Protein 2Q79 (pdb70)

Radius of gyration: 11.47 Å; Cα contacts (8 Å, |Δi|>4): 126; chains: 1; bounding box: 27×28×25 Å

Foldseek 3Di:
DKKKKKKKAALVLVVVQVVVCVVVVVLFDDKDRWDPPCDIIIIMTIHPDPVSVVVSVVPGDRDPRIDMDMDGDD

B-factor: mean 27.27, std 9.7, range [15.14, 63.67]

Solvent-accessible surface area: 4846 Å² total; per-residue (Å²): 134,37,4,25,0,55,1,90,10,78,52,116,36,2,140,65,4,50,139,92,2,110,124,57,78,112,14,21,88,52,32,35,87,49,69,80,172,152,175,50,12,6,2,32,0,33,6,118,43,93,190,28,28,67,66,0,53,91,81,17,151,40,55,206,106,8,67,59,54,84,24,106,113,116

Secondary structure (P-SEA, 3-state):
cbbbbbbbccaaaaaaaaaaaccccccccccccccccccccbbbbbcccaaaaaaaaacccccccbbbbbbccc

GO terms:
  GO:0044163 host cytoskeleton (C, IDA)
  GO:0042025 host cell nucleus (C, EXP)
  GO:0005515 protein binding (F, IPI)

Sequence (74 aa):
TTPIVHLKGDANTLKCLRYRFKKHCTLYTAVSSTWHWTKSAIVTLTYDSEWQRDQFLSQVKIPKTITVSTGFMS

Organism: Human papillomavirus type 16 (NCBI:txid333760)

InterPro domains:
  IPR000427 Papillomavirus E2, C-terminal [PF00511] (287-363)
  IPR001866 Papillomavirus E2, N-terminal [PF00508] (1-197)
  IPR012677 Nucleotide-binding alpha-beta plait domain superfamily [G3DSA:3.30.70.330] (285-365)
  IPR033668 Regulatory protein E2 [MF_04001] (1-365)
  IPR035975 E2/EBNA1, C-terminal [SSF54957] (272-364)
  IPR036050 E2 regulatory, transactivation domain [SSF51332] (1-200)
  IPR042503 E2 regulatory, transactivation domain, subdomain 1 [G3DSA:1.10.287.30] (1-100)
  IPR042504 E2 regulatory, transactivation domain, subdomain 2 [G3DSA:2.170.200.10] (101-205)

Structure (mmCIF, N/CA/C/O backbone):
data_2Q79
#
_entry.id   2Q79
#
_cell.length_a   43.165
_cell.length_b   43.165
_cell.length_c   74.918
_cell.angle_alpha   90.00
_cell.angle_beta   90.00
_cell.angle_gamma   120.00
#
_symmetry.space_group_name_H-M   'P 31 2 1'
#
loop_
_entity.id
_entity.type
_entity.pdbx_description
1 polymer 'Regulatory protein E2'
2 non-polymer 'SULFATE ION'
3 water water
#
loop_
_atom_site.group_PDB
_atom_site.id
_atom_site.type_symbol
_atom_site.label_atom_id
_atom_site.label_alt_id
_atom_site.label_comp_id
_atom_site.label_asym_id
_atom_site.label_entity_id
_atom_site.label_seq_id
_atom_site.pdbx_PDB_ins_code
_atom_site.Cartn_x
_atom_site.Cartn_y
_atom_site.Cartn_z
_atom_site.occupancy
_atom_site.B_iso_or_equiv
_atom_site.auth_seq_id
_atom_site.auth_comp_id
_atom_site.auth_asym_id
_atom_site.auth_atom_id
_atom_site.pdbx_PDB_model_num
ATOM 1 N N . THR A 1 1 ? 13.104 -24.265 19.022 1.00 43.95 283 THR A N 1
ATOM 2 C CA . THR A 1 1 ? 12.601 -24.054 20.412 1.00 43.27 283 THR A CA 1
ATOM 3 C C . THR A 1 1 ? 11.088 -23.882 20.392 1.00 41.20 283 THR A C 1
ATOM 4 O O . THR A 1 1 ? 10.348 -24.750 20.851 1.00 41.77 283 THR A O 1
ATOM 8 N N . THR A 1 2 ? 10.636 -22.755 19.853 1.00 38.11 284 THR A N 1
ATOM 9 C CA . THR A 1 2 ? 9.211 -22.468 19.775 1.00 35.10 284 THR A CA 1
ATOM 10 C C . THR A 1 2 ? 8.702 -22.567 18.335 1.00 31.21 284 THR A C 1
ATOM 11 O O . THR A 1 2 ? 9.232 -21.926 17.423 1.00 28.18 284 THR A O 1
ATOM 15 N N . PRO A 1 3 ? 7.676 -23.402 18.106 1.00 28.11 285 PRO A N 1
ATOM 16 C CA . PRO A 1 3 ? 7.140 -23.540 16.749 1.00 24.84 285 PRO A CA 1
ATOM 17 C C . PRO A 1 3 ? 6.347 -22.286 16.393 1.00 22.76 285 PRO A C 1
ATOM 18 O O . PRO A 1 3 ? 5.591 -21.773 17.219 1.00 20.83 285 PRO A O 1
ATOM 22 N N . ILE A 1 4 ? 6.523 -21.781 15.180 1.00 22.42 286 ILE A N 1
ATOM 23 C CA . ILE A 1 4 ? 5.767 -20.606 14.772 1.00 22.05 286 ILE A CA 1
ATOM 24 C C . ILE A 1 4 ? 5.125 -20.833 13.417 1.00 22.00 286 ILE A C 1
ATOM 25 O O . ILE A 1 4 ? 5.504 -21.736 12.667 1.00 23.05 286 ILE A O 1
ATOM 30 N N . VAL A 1 5 ? 4.137 -20.005 13.116 1.00 20.51 287 VAL A N 1
ATOM 31 C CA . VAL A 1 5 ? 3.453 -20.073 11.838 1.00 19.62 287 VAL A CA 1
ATOM 32 C C . VAL A 1 5 ? 3.289 -18.653 11.327 1.00 18.85 287 VAL A C 1
ATOM 33 O O . VAL A 1 5 ? 3.120 -17.717 12.110 1.00 18.76 287 VAL A O 1
ATOM 37 N N . HIS A 1 6 ? 3.382 -18.503 10.012 1.00 18.88 288 HIS A N 1
ATOM 38 C CA . HIS A 1 6 ? 3.174 -17.219 9.363 1.00 19.69 288 HIS A CA 1
ATOM 39 C C . HIS A 1 6 ? 1.969 -17.434 8.454 1.00 18.73 288 HIS A C 1
ATOM 40 O O . HIS A 1 6 ? 1.929 -18.406 7.697 1.00 19.47 288 HIS A O 1
ATOM 47 N N . LEU A 1 7 ? 0.982 -16.550 8.555 1.00 18.02 289 LEU A N 1
ATOM 48 C CA . LEU A 1 7 ? -0.197 -16.609 7.697 1.00 18.46 289 LEU A CA 1
ATOM 49 C C . LEU A 1 7 ? -0.054 -15.375 6.826 1.00 19.27 289 LEU A C 1
ATOM 50 O O . LEU A 1 7 ? -0.023 -14.254 7.328 1.00 18.69 289 LEU A O 1
ATOM 55 N N . LYS A 1 8 ? 0.045 -15.581 5.519 1.00 19.70 290 LYS A N 1
ATOM 56 C CA . LYS A 1 8 ? 0.242 -14.469 4.605 1.00 22.44 290 LYS A CA 1
ATOM 57 C C . LYS A 1 8 ? -0.898 -14.266 3.612 1.00 20.57 290 LYS A C 1
ATOM 58 O O . LYS A 1 8 ? -1.359 -15.212 2.971 1.00 20.64 290 LYS A O 1
ATOM 64 N N . GLY A 1 9 ? -1.337 -13.021 3.484 1.00 19.95 291 GLY A N 1
ATOM 65 C CA . GLY A 1 9 ? -2.409 -12.716 2.559 1.00 18.42 291 GLY A CA 1
ATOM 66 C C . GLY A 1 9 ? -3.077 -11.373 2.777 1.00 19.28 291 GLY A C 1
ATOM 67 O O . GLY A 1 9 ? -2.463 -10.414 3.239 1.00 20.80 291 GLY A O 1
ATOM 68 N N . ASP A 1 10 ? -4.355 -11.325 2.422 1.00 18.37 292 ASP A N 1
ATOM 69 C CA . ASP A 1 10 ? -5.198 -10.142 2.547 1.00 20.44 292 ASP A CA 1
ATOM 70 C C . ASP A 1 10 ? -5.335 -9.731 4.021 1.00 19.08 292 ASP A C 1
ATOM 71 O O . ASP A 1 10 ? -5.717 -10.544 4.859 1.00 19.25 292 ASP A O 1
ATOM 76 N N . ALA A 1 11 ? -5.037 -8.472 4.327 1.00 20.20 293 ALA A N 1
ATOM 77 C CA . ALA A 1 11 ? -5.132 -7.977 5.701 1.00 20.46 293 ALA A CA 1
ATOM 78 C C . ALA A 1 11 ? -6.531 -8.197 6.289 1.00 20.19 293 ALA A C 1
ATOM 79 O O . ALA A 1 11 ? -6.679 -8.546 7.471 1.00 17.86 293 ALA A O 1
ATOM 81 N N . ASN A 1 12 ? -7.555 -7.992 5.466 1.00 17.99 294 ASN A N 1
ATOM 82 C CA . ASN A 1 12 ? -8.931 -8.178 5.910 1.00 20.82 294 ASN A CA 1
ATOM 83 C C . ASN A 1 12 ? -9.204 -9.632 6.240 1.00 19.63 294 ASN A C 1
ATOM 84 O O . ASN A 1 12 ? -9.904 -9.943 7.210 1.00 18.26 294 ASN A O 1
ATOM 89 N N . THR A 1 13 ? -8.655 -10.526 5.424 1.00 16.94 295 THR A N 1
ATOM 90 C CA . THR A 1 13 ? -8.822 -11.952 5.643 1.00 17.34 295 THR A CA 1
ATOM 91 C C . THR A 1 13 ? -8.123 -12.337 6.950 1.00 17.30 295 THR A C 1
ATOM 92 O O . THR A 1 13 ? -8.666 -13.098 7.760 1.00 16.29 295 THR A O 1
ATOM 96 N N . LEU A 1 14 ? -6.924 -11.800 7.155 1.00 16.60 296 LEU A N 1
ATOM 97 C CA . LEU A 1 14 ? -6.167 -12.087 8.373 1.00 17.59 296 LEU A CA 1
ATOM 98 C C . LEU A 1 14 ? -6.902 -11.574 9.610 1.00 18.36 296 LEU A C 1
ATOM 99 O O . LEU A 1 14 ? -6.864 -12.207 10.666 1.00 18.52 296 LEU A O 1
ATOM 104 N N . LYS A 1 15 ? -7.564 -10.427 9.481 1.00 18.99 297 LYS A N 1
ATOM 105 C CA . LYS A 1 15 ? -8.316 -9.851 10.594 1.00 20.83 297 LYS A CA 1
ATOM 106 C C . LYS A 1 15 ? -9.476 -10.771 10.962 1.00 19.63 297 LYS A C 1
ATOM 107 O O . LYS A 1 15 ? -9.779 -10.971 12.143 1.00 20.51 297 LYS A O 1
ATOM 113 N N . CYS A 1 16 ? -10.131 -11.326 9.947 1.00 18.90 298 CYS A N 1
ATOM 114 C CA . CYS A 1 16 ? -11.240 -12.244 10.174 1.00 18.65 298 CYS A CA 1
ATOM 115 C C . CYS A 1 16 ? -10.713 -13.509 10.869 1.00 17.70 298 CYS A C 1
ATOM 116 O O . CYS A 1 16 ? -11.335 -14.038 11.797 1.00 17.82 298 CYS A O 1
ATOM 119 N N . LEU A 1 17 ? -9.563 -13.998 10.420 1.00 16.53 299 LEU A N 1
ATOM 120 C CA . LEU A 1 17 ? -8.983 -15.196 11.024 1.00 17.11 299 LEU A CA 1
ATOM 121 C C . LEU A 1 17 ? -8.643 -14.984 12.499 1.00 18.03 299 LEU A C 1
ATOM 122 O O . LEU A 1 17 ? -8.897 -15.855 13.332 1.00 19.40 299 LEU A O 1
ATOM 127 N N . ARG A 1 18 ? -8.056 -13.833 12.820 1.00 19.09 300 ARG A N 1
ATOM 128 C CA . ARG A 1 18 ? -7.687 -13.550 14.205 1.00 20.41 300 ARG A CA 1
ATOM 129 C C . ARG A 1 18 ? -8.958 -13.550 15.056 1.00 19.73 300 ARG A C 1
ATOM 130 O O . ARG A 1 18 ? -8.960 -14.015 16.202 1.00 19.09 300 ARG A O 1
ATOM 138 N N . TYR A 1 19 ? -10.041 -13.036 14.484 1.00 19.01 301 TYR A N 1
ATOM 139 C CA . TYR A 1 19 ? -11.331 -13.003 15.165 1.00 21.68 301 TYR A CA 1
ATOM 140 C C . TYR A 1 19 ? -11.798 -14.435 15.408 1.00 21.96 301 TYR A C 1
ATOM 141 O O . TYR A 1 19 ? -12.206 -14.795 16.517 1.00 22.22 301 TYR A O 1
ATOM 150 N N . ARG A 1 20 ? -11.736 -15.253 14.362 1.00 22.50 302 ARG A N 1
ATOM 151 C CA . ARG A 1 20 ? -12.147 -16.649 14.454 1.00 23.58 302 ARG A CA 1
ATOM 152 C C . ARG A 1 20 ? -11.237 -17.460 15.383 1.00 25.78 302 ARG A C 1
ATOM 153 O O . ARG A 1 20 ? -11.706 -18.373 16.065 1.00 26.36 302 ARG A O 1
ATOM 161 N N . PHE A 1 21 ? -9.949 -17.123 15.417 1.00 24.63 303 PHE A N 1
ATOM 162 C CA . PHE A 1 21 ? -8.993 -17.835 16.268 1.00 27.68 303 PHE A CA 1
ATOM 163 C C . PHE A 1 21 ? -9.307 -17.676 17.752 1.00 30.58 303 PHE A C 1
ATOM 164 O O . PHE A 1 21 ? -8.937 -18.522 18.565 1.00 31.92 303 PHE A O 1
ATOM 172 N N . LYS A 1 22 ? -9.979 -16.587 18.108 1.00 34.72 304 LYS A N 1
ATOM 173 C CA . LYS A 1 22 ? -10.337 -16.348 19.505 1.00 39.87 304 LYS A CA 1
ATOM 174 C C . LYS A 1 22 ? -11.247 -17.457 20.029 1.00 42.20 304 LYS A C 1
ATOM 175 O O . LYS A 1 22 ? -11.414 -17.612 21.239 1.00 44.31 304 LYS A O 1
ATOM 181 N N . LYS A 1 23 ? -11.831 -18.229 19.117 1.00 44.57 305 LYS A N 1
ATOM 182 C CA . LYS A 1 23 ? -12.722 -19.325 19.490 1.00 46.23 305 LYS A CA 1
ATOM 183 C C . LYS A 1 23 ? -11.914 -20.560 19.889 1.00 45.97 305 LYS A C 1
ATOM 184 O O . LYS A 1 23 ? -12.456 -2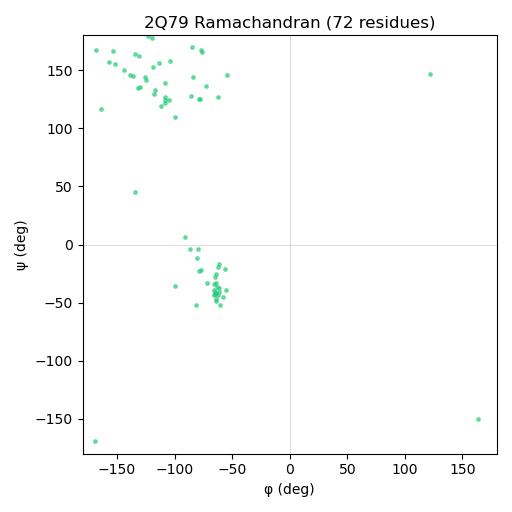1.529 20.424 1.00 45.68 305 LYS A O 1
ATOM 190 N N . HIS A 1 24 ? -10.615 -20.514 19.614 1.00 45.14 306 HIS A N 1
ATOM 191 C CA . HIS A 1 24 ? -9.705 -21.606 19.945 1.00 44.62 306 HIS A CA 1
ATOM 192 C C . HIS A 1 24 ? -8.456 -21.002 20.580 1.00 41.93 306 HIS A C 1
ATOM 193 O O . HIS A 1 24 ? -7.332 -21.375 20.245 1.00 40.89 306 HIS A O 1
ATOM 200 N N . CYS A 1 25 ? -8.669 -20.065 21.498 1.00 39.80 307 CYS A N 1
ATOM 201 C CA . CYS A 1 25 ? -7.579 -19.375 22.181 1.00 39.74 307 CYS A CA 1
ATOM 202 C C . CYS A 1 25 ? -6.583 -20.282 22.908 1.00 36.52 307 CYS A C 1
ATOM 203 O O . CYS A 1 25 ? -5.448 -19.877 23.169 1.00 34.45 307 CYS A O 1
ATOM 206 N N . THR A 1 26 ? -6.996 -21.504 23.235 1.00 34.66 308 THR A N 1
ATOM 207 C CA . THR A 1 26 ? -6.096 -22.427 23.924 1.00 32.24 308 THR A CA 1
ATOM 208 C C . THR A 1 26 ? -5.229 -23.224 22.947 1.00 30.86 308 THR A C 1
ATOM 209 O O . THR A 1 26 ? -4.353 -23.982 23.365 1.00 30.69 308 THR A O 1
ATOM 213 N N . LEU A 1 27 ? -5.465 -23.040 21.650 1.00 27.63 309 LEU A N 1
ATOM 214 C CA . LEU A 1 27 ? -4.709 -23.761 20.628 1.00 25.73 309 LEU A CA 1
ATOM 215 C C . LEU A 1 27 ? -3.459 -23.030 20.147 1.00 23.55 309 LEU A C 1
ATOM 216 O O . LEU A 1 27 ? -2.807 -23.456 19.193 1.00 20.34 309 LEU A O 1
ATOM 221 N N . TYR A 1 28 ? -3.131 -21.920 20.794 1.00 23.02 310 TYR A N 1
ATOM 222 C CA . TYR A 1 28 ? -1.932 -21.176 20.439 1.00 24.21 310 TYR A CA 1
ATOM 223 C C . TYR A 1 28 ? -1.480 -20.328 21.617 1.00 25.46 310 TYR A C 1
ATOM 224 O O . TYR A 1 28 ? -2.273 -20.005 22.502 1.00 26.58 310 TYR A O 1
ATOM 233 N N . THR A 1 29 ? -0.198 -19.982 21.625 1.00 26.42 311 THR A N 1
ATOM 234 C CA . THR A 1 29 ? 0.360 -19.177 22.697 1.00 27.29 311 THR A CA 1
ATOM 235 C C . THR A 1 29 ? 0.062 -17.703 22.446 1.00 27.12 311 THR A C 1
ATOM 236 O O . THR A 1 29 ? -0.476 -17.017 23.315 1.00 29.02 311 THR A O 1
ATOM 240 N N . ALA A 1 30 ? 0.400 -17.221 21.255 1.00 24.81 312 ALA A N 1
ATOM 241 C CA . ALA A 1 30 ? 0.159 -15.825 20.914 1.00 23.48 312 ALA A CA 1
ATOM 242 C C . ALA A 1 30 ? -0.040 -15.623 19.415 1.00 22.29 312 ALA A C 1
ATOM 243 O O . ALA A 1 30 ? 0.408 -16.429 18.603 1.00 21.39 312 ALA A O 1
ATOM 245 N N . VAL A 1 31 ? -0.739 -14.548 19.061 1.00 22.54 313 VAL A N 1
ATOM 246 C CA . VAL A 1 31 ? -0.976 -14.204 17.667 1.00 21.60 313 VAL A CA 1
ATOM 247 C C . VAL A 1 31 ? -0.625 -12.724 17.545 1.00 21.96 313 VAL A C 1
ATOM 248 O O . VAL A 1 31 ? -1.007 -11.919 18.392 1.00 23.37 313 VAL A O 1
ATOM 252 N N . SER A 1 32 ? 0.111 -12.370 16.501 1.00 20.27 314 SER A N 1
ATOM 253 C CA . SER A 1 32 ? 0.543 -10.986 16.314 1.00 21.29 314 SER A CA 1
ATOM 254 C C . SER A 1 32 ? 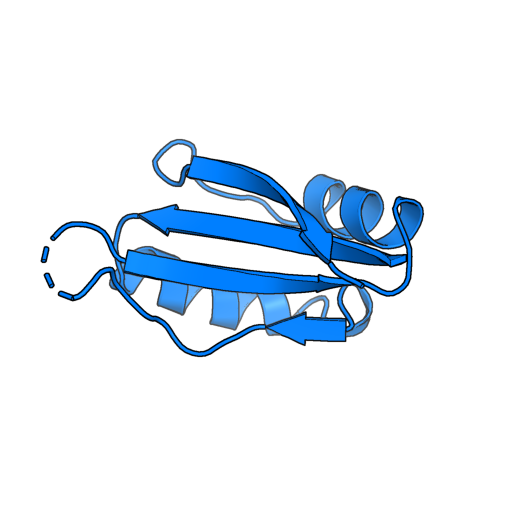-0.442 -10.077 15.615 1.00 20.77 314 SER A C 1
ATOM 255 O O . SER A 1 32 ? -1.461 -10.513 15.071 1.00 20.46 314 SER A O 1
ATOM 258 N N . SER A 1 33 ? -0.108 -8.790 15.647 1.00 21.42 315 SER A N 1
ATOM 259 C CA . SER A 1 33 ? -0.868 -7.776 14.956 1.00 20.97 315 SER A CA 1
ATOM 260 C C . SER A 1 33 ? -0.427 -8.007 13.511 1.00 22.02 315 SER A C 1
ATOM 261 O O . SER A 1 33 ? 0.559 -8.709 13.267 1.00 20.67 315 SER A O 1
ATOM 264 N N . THR A 1 34 ? -1.144 -7.434 12.557 1.00 19.93 316 THR A N 1
ATOM 265 C CA . THR A 1 34 ? -0.812 -7.624 11.151 1.00 20.58 316 THR A CA 1
ATOM 266 C C . THR A 1 34 ? 0.369 -6.766 10.720 1.00 20.06 316 THR A C 1
ATOM 267 O O . THR A 1 34 ? 0.364 -5.548 10.898 1.00 20.68 316 THR A O 1
ATOM 271 N N . TRP A 1 35 ? 1.393 -7.402 10.165 1.00 19.84 317 TRP A N 1
ATOM 272 C CA .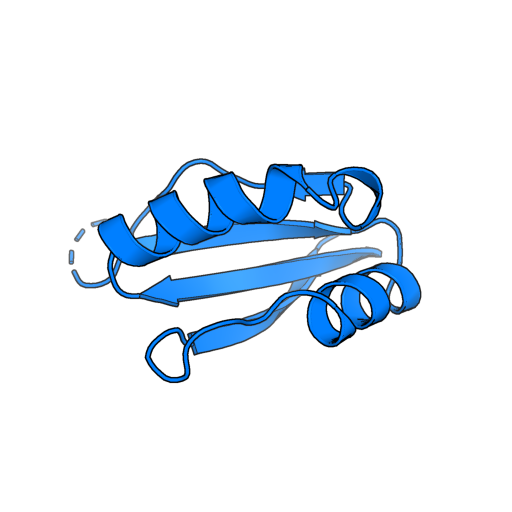 TRP A 1 35 ? 2.552 -6.651 9.699 1.00 20.17 317 TRP A CA 1
ATOM 273 C C . TRP A 1 35 ? 2.829 -6.910 8.227 1.00 21.62 317 TRP A C 1
ATOM 274 O O . TRP A 1 35 ? 2.127 -7.678 7.574 1.00 22.10 317 TRP A O 1
ATOM 285 N N . HIS A 1 36 ? 3.856 -6.254 7.702 1.00 22.11 318 HIS A N 1
ATOM 286 C CA . HIS A 1 36 ? 4.215 -6.415 6.307 1.00 22.36 318 HIS A CA 1
ATOM 287 C C . HIS A 1 36 ? 5.698 -6.133 6.140 1.00 22.82 318 HIS A C 1
ATOM 288 O O . HIS A 1 36 ? 6.339 -5.601 7.042 1.00 23.14 318 HIS A O 1
ATOM 295 N N . TRP A 1 37 ? 6.240 -6.507 4.989 1.00 24.34 319 TRP A N 1
ATOM 296 C CA . TRP A 1 37 ? 7.648 -6.261 4.704 1.00 27.66 319 TRP A CA 1
ATOM 297 C C . TRP A 1 37 ? 7.786 -4.799 4.293 1.00 30.22 319 TRP A C 1
ATOM 298 O O . TRP A 1 37 ? 7.099 -4.346 3.377 1.00 30.66 319 TRP A O 1
ATOM 309 N N . THR A 1 38 ? 8.661 -4.067 4.978 1.00 32.94 320 THR A N 1
ATOM 310 C CA . THR A 1 38 ? 8.870 -2.647 4.696 1.00 36.42 320 THR A CA 1
ATOM 311 C C . THR A 1 38 ? 10.169 -2.146 5.319 1.00 35.48 320 THR A C 1
ATOM 312 O O . THR A 1 38 ? 11.252 -2.589 4.955 1.00 36.29 320 THR A O 1
ATOM 316 N N . LYS A 1 45 ? 2.085 -5.105 -1.538 1.00 49.13 327 LYS A N 1
ATOM 317 C CA . LYS A 1 45 ? 2.637 -6.170 -0.711 1.00 48.47 327 LYS A CA 1
ATOM 318 C C . LYS A 1 45 ? 1.553 -6.812 0.150 1.00 46.64 327 LYS A C 1
ATOM 319 O O . LYS A 1 45 ? 0.612 -6.145 0.586 1.00 47.00 327 LYS A O 1
ATOM 325 N N . SER A 1 46 ? 1.694 -8.111 0.390 1.00 42.90 328 SER A N 1
ATOM 326 C CA . SER A 1 46 ? 0.730 -8.854 1.188 1.00 39.41 328 SER A CA 1
ATOM 327 C C . SER A 1 46 ? 0.928 -8.582 2.681 1.00 35.41 328 SER A C 1
ATOM 328 O O . SER A 1 46 ? 1.936 -8.002 3.088 1.00 34.97 328 SER A O 1
ATOM 331 N N . ALA A 1 47 ? -0.044 -8.992 3.491 1.00 30.61 329 ALA A N 1
ATOM 332 C CA . ALA A 1 47 ? 0.027 -8.804 4.936 1.00 26.45 329 ALA A CA 1
ATOM 333 C C . ALA A 1 47 ? 0.377 -10.135 5.593 1.00 23.20 329 ALA A C 1
ATOM 334 O O . ALA A 1 47 ? 0.151 -11.197 5.017 1.00 22.47 329 ALA A O 1
ATOM 336 N N . ILE A 1 48 ? 0.915 -10.071 6.805 1.00 21.21 330 ILE A N 1
ATOM 337 C CA . ILE A 1 48 ? 1.320 -11.270 7.521 1.00 21.43 330 ILE A CA 1
ATOM 338 C C . ILE A 1 48 ? 0.968 -11.230 9.006 1.00 18.74 330 ILE A C 1
ATOM 339 O O . ILE A 1 48 ? 0.990 -10.174 9.632 1.00 19.59 330 ILE A O 1
ATOM 344 N N . VAL A 1 49 ? 0.643 -12.399 9.551 1.00 19.37 331 VAL A N 1
ATOM 345 C CA . VAL A 1 49 ? 0.340 -12.557 10.966 1.00 17.69 331 VAL A CA 1
ATOM 346 C C . VAL A 1 49 ? 1.193 -13.726 11.461 1.00 18.68 331 VAL A C 1
ATOM 347 O O . VAL A 1 49 ? 1.306 -14.755 10.785 1.00 19.71 331 VAL A O 1
ATOM 351 N N . THR A 1 50 ? 1.808 -13.556 12.625 1.00 17.35 332 THR A N 1
ATOM 352 C CA . THR A 1 50 ? 2.645 -14.602 13.198 1.00 20.01 332 THR A CA 1
ATOM 353 C C . THR A 1 50 ? 1.950 -15.217 14.410 1.00 19.20 332 THR A C 1
ATOM 354 O O . THR A 1 50 ? 1.344 -14.507 15.205 1.00 20.24 332 THR A O 1
ATOM 358 N N . LEU A 1 51 ? 2.026 -16.538 14.532 1.00 21.12 333 LEU A N 1
ATOM 359 C CA . LEU A 1 51 ? 1.450 -17.233 15.678 1.00 20.52 333 LEU A CA 1
ATOM 360 C C . LEU A 1 51 ? 2.549 -18.067 16.300 1.00 21.60 333 LEU A C 1
ATOM 361 O O . LEU A 1 51 ? 3.409 -18.595 15.598 1.00 21.37 333 LEU A O 1
ATOM 366 N N . THR A 1 52 ? 2.527 -18.170 17.621 1.00 20.30 334 THR A N 1
ATOM 367 C CA . THR A 1 52 ? 3.525 -18.955 18.324 1.00 21.22 334 THR A CA 1
ATOM 368 C C . THR A 1 52 ? 2.795 -20.076 19.071 1.00 20.66 334 THR A C 1
ATOM 369 O O . THR A 1 52 ? 1.617 -19.935 19.411 1.00 20.07 334 THR A O 1
ATOM 373 N N . TYR A 1 53 ? 3.477 -21.196 19.301 1.00 21.33 335 TYR A N 1
ATOM 374 C CA . TYR A 1 53 ? 2.851 -22.321 19.988 1.00 22.62 335 TYR A CA 1
ATOM 375 C C . TYR A 1 53 ? 3.725 -22.935 21.075 1.00 24.72 335 TYR A C 1
ATOM 376 O O . TYR A 1 53 ? 4.938 -22.727 21.113 1.00 25.97 335 TYR A O 1
ATOM 385 N N . ASP A 1 54 ? 3.087 -23.716 21.939 1.00 26.47 336 ASP A N 1
ATOM 386 C CA . ASP A 1 54 ? 3.761 -24.378 23.050 1.00 28.22 336 ASP A CA 1
ATOM 387 C C . ASP A 1 54 ? 4.514 -25.634 22.610 1.00 28.76 336 ASP A C 1
ATOM 388 O O . ASP A 1 54 ? 5.465 -26.064 23.274 1.00 28.63 336 ASP A O 1
ATOM 393 N N . SER A 1 55 ? 4.094 -26.210 21.485 1.00 26.24 337 SER A N 1
ATOM 394 C CA . SER A 1 55 ? 4.704 -27.431 20.966 1.00 24.15 337 SER A CA 1
ATOM 395 C C . SER A 1 55 ? 4.236 -27.699 19.541 1.00 22.57 337 SER A C 1
ATOM 396 O O . SER A 1 55 ? 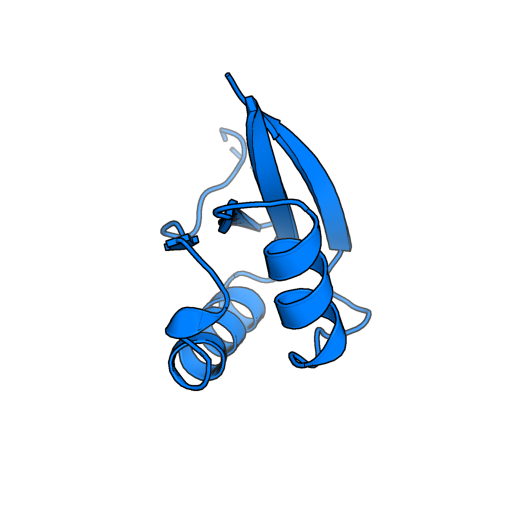3.277 -27.086 19.079 1.00 20.66 337 SER A O 1
ATOM 399 N N . GLU A 1 56 ? 4.905 -28.627 18.858 1.00 22.71 338 GLU A N 1
ATOM 400 C CA . GLU A 1 56 ? 4.525 -28.997 17.498 1.00 22.23 338 GLU A CA 1
ATOM 401 C C . GLU A 1 56 ? 3.137 -29.629 17.521 1.00 20.44 338 GLU A C 1
ATOM 402 O O . GLU A 1 56 ? 2.361 -29.492 16.578 1.00 16.65 338 GLU A O 1
ATOM 408 N N . TRP A 1 57 ? 2.826 -30.334 18.600 1.00 18.15 339 TRP A N 1
ATOM 409 C CA . TRP A 1 57 ? 1.511 -30.950 18.705 1.00 17.28 339 TRP A CA 1
ATOM 410 C C . TRP A 1 57 ? 0.429 -29.874 18.750 1.00 17.14 339 TRP A C 1
ATOM 411 O O . TRP A 1 57 ? -0.578 -29.972 18.052 1.00 17.06 339 TRP A O 1
ATOM 422 N N . GLN A 1 58 ? 0.627 -28.847 19.575 1.00 16.41 340 GLN A N 1
ATOM 423 C CA . GLN A 1 58 ? -0.372 -27.788 19.671 1.00 17.22 340 GLN A CA 1
ATOM 424 C C . GLN A 1 58 ? -0.544 -27.098 18.320 1.00 16.51 340 GLN A C 1
ATOM 425 O O . GLN A 1 58 ? -1.664 -26.765 17.926 1.00 15.14 340 GLN A O 1
ATOM 431 N N . ARG A 1 59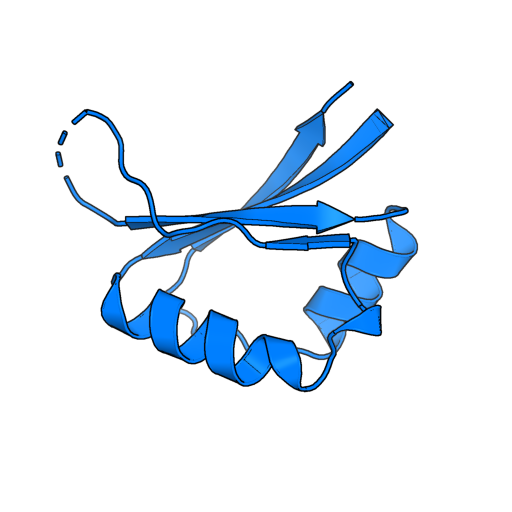 ? 0.570 -26.875 17.625 1.00 16.69 341 ARG A N 1
ATOM 432 C CA . ARG A 1 59 ? 0.532 -26.233 16.310 1.00 17.08 341 ARG A CA 1
ATOM 433 C C . ARG A 1 59 ? -0.350 -27.048 15.367 1.00 17.17 341 ARG A C 1
ATOM 434 O O . ARG A 1 59 ? -1.172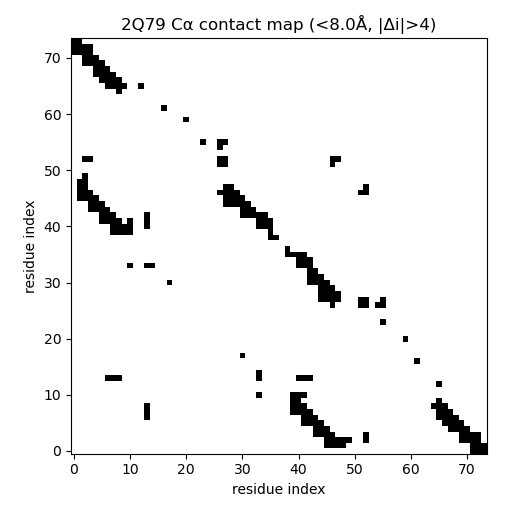 -26.494 14.635 1.00 17.01 341 ARG A O 1
ATOM 442 N N . ASP A 1 60 ? -0.179 -28.365 15.379 1.00 17.15 342 ASP A N 1
ATOM 443 C CA . ASP A 1 60 ? -0.975 -29.206 14.501 1.00 17.20 342 ASP A CA 1
ATOM 444 C C . ASP A 1 60 ? -2.428 -29.290 14.954 1.00 17.37 342 ASP A C 1
ATOM 445 O O . ASP A 1 60 ? -3.334 -29.389 14.131 1.00 16.37 342 ASP A O 1
ATOM 450 N N . GLN A 1 61 ? -2.659 -29.239 16.264 1.00 16.82 343 GLN A N 1
ATOM 451 C CA . GLN A 1 61 ? -4.025 -29.288 16.762 1.00 19.01 343 GLN A CA 1
ATOM 452 C C . GLN A 1 61 ? -4.724 -28.030 16.259 1.00 18.36 343 GLN A C 1
ATOM 453 O O . GLN A 1 61 ? -5.866 -28.074 15.808 1.00 17.10 343 GLN A O 1
ATOM 459 N N . PHE A 1 62 ? -4.013 -26.908 16.323 1.00 16.23 344 PHE A N 1
ATOM 460 C CA . PHE A 1 62 ? -4.538 -25.632 15.860 1.00 16.63 344 PHE A CA 1
ATOM 461 C C . PHE A 1 62 ? -4.885 -25.707 14.368 1.00 16.35 344 PHE A C 1
ATOM 462 O O . PHE A 1 62 ? -5.997 -25.374 13.965 1.00 18.38 344 PHE A O 1
ATOM 470 N N . LEU A 1 63 ? -3.930 -26.146 13.558 1.00 17.90 345 LEU A N 1
ATOM 471 C CA . LEU A 1 63 ? -4.150 -26.239 12.111 1.00 17.77 345 LEU A CA 1
ATOM 472 C C . LEU A 1 63 ? -5.215 -27.252 11.714 1.00 19.03 345 LEU A C 1
ATOM 473 O O . LEU A 1 63 ? -5.859 -27.109 10.672 1.00 20.09 345 LEU A O 1
ATOM 478 N N . SER A 1 64 ? -5.401 -28.281 12.532 1.00 18.50 346 SER A N 1
ATOM 479 C CA . SER A 1 64 ? -6.396 -29.299 12.217 1.00 19.27 346 SER A CA 1
ATOM 480 C C . SER A 1 64 ? -7.802 -28.803 12.532 1.00 20.25 346 SER A C 1
ATOM 481 O O . SER A 1 64 ? -8.779 -29.302 11.975 1.00 20.39 346 SER A O 1
ATOM 484 N N . GLN A 1 65 ? -7.899 -27.808 13.411 1.00 19.40 347 GLN A N 1
ATOM 485 C CA . GLN A 1 65 ? -9.190 -27.280 13.825 1.00 22.31 347 GLN A CA 1
ATOM 486 C C . GLN A 1 65 ? -9.644 -25.993 13.150 1.00 23.85 347 GLN A C 1
ATOM 487 O O . GLN A 1 65 ? -10.836 -25.813 12.892 1.00 25.73 347 GLN A O 1
ATOM 493 N N . VAL A 1 66 ? -8.715 -25.093 12.858 1.00 23.67 348 VAL A N 1
ATOM 494 C CA . VAL A 1 66 ? -9.104 -23.848 12.216 1.00 23.72 348 VAL A CA 1
ATOM 495 C C . VAL A 1 66 ? -9.194 -24.049 10.709 1.00 24.79 348 VAL A C 1
ATOM 496 O O . VAL A 1 66 ? -8.437 -24.823 10.125 1.00 26.71 348 VAL A O 1
ATOM 500 N N . LYS A 1 67 ? -10.149 -23.370 10.092 1.00 25.63 349 LYS A N 1
ATOM 501 C CA . LYS A 1 67 ? -10.329 -23.456 8.650 1.00 27.21 349 LYS A CA 1
ATOM 502 C C . LYS A 1 67 ? -9.670 -22.218 8.052 1.00 25.80 349 LYS A C 1
ATOM 503 O O . LYS A 1 67 ? -10.156 -21.102 8.23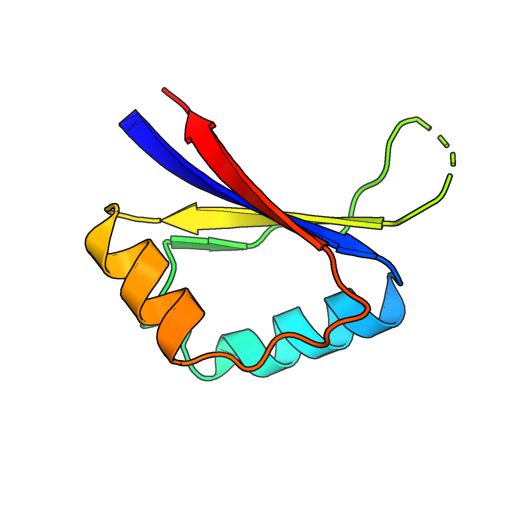9 1.00 28.03 349 LYS A O 1
ATOM 509 N N . ILE A 1 68 ? -8.550 -22.419 7.365 1.00 24.85 350 ILE A N 1
ATOM 510 C CA . ILE A 1 68 ? -7.816 -21.317 6.749 1.00 23.07 350 ILE A CA 1
ATOM 511 C C . ILE A 1 68 ? -8.053 -21.329 5.243 1.00 20.56 350 ILE A C 1
ATOM 512 O O . ILE A 1 68 ? -7.818 -22.337 4.581 1.00 21.77 350 ILE A O 1
ATOM 517 N N . PRO A 1 69 ? -8.529 -20.206 4.689 1.00 20.60 351 PRO A N 1
ATOM 518 C CA . PRO A 1 69 ? -8.802 -20.094 3.251 1.00 21.88 351 PRO A CA 1
ATOM 519 C C . PRO A 1 69 ? -7.594 -20.448 2.396 1.00 21.72 351 PRO A C 1
ATOM 520 O O . PRO A 1 69 ? -6.453 -20.176 2.769 1.00 20.91 351 PRO A O 1
ATOM 524 N N . LYS A 1 70 ? -7.858 -21.054 1.240 1.00 22.99 352 LYS A N 1
ATOM 525 C CA . LYS A 1 70 ? -6.812 -21.441 0.305 1.00 23.41 352 LYS A CA 1
ATOM 526 C C . LYS A 1 70 ? -6.042 -20.218 -0.203 1.00 23.62 352 LYS A C 1
ATOM 527 O O . LYS A 1 70 ? -4.919 -20.342 -0.700 1.00 22.79 352 LYS A O 1
ATOM 533 N N . THR A 1 71 ? -6.655 -19.043 -0.074 1.00 22.14 353 THR A N 1
ATOM 534 C CA . THR A 1 71 ? -6.040 -17.789 -0.510 1.00 21.14 353 THR A CA 1
ATOM 535 C C . THR A 1 71 ? -5.031 -17.266 0.513 1.00 22.30 353 THR A C 1
ATOM 536 O O . THR A 1 71 ? -4.370 -16.245 0.294 1.00 21.82 353 THR A O 1
ATOM 540 N N . ILE A 1 72 ? -4.926 -17.959 1.640 1.00 20.00 354 ILE A N 1
ATOM 541 C CA . ILE A 1 72 ? -3.972 -17.571 2.664 1.00 20.11 354 ILE A CA 1
ATOM 542 C C . ILE A 1 72 ? -2.850 -18.597 2.663 1.00 21.35 354 ILE A C 1
ATOM 543 O O . ILE A 1 72 ? -3.098 -19.802 2.738 1.00 22.58 354 ILE A O 1
ATOM 548 N N . THR A 1 73 ? -1.617 -18.115 2.554 1.00 21.71 355 THR A N 1
ATOM 549 C CA . THR A 1 73 ? -0.463 -18.999 2.560 1.00 23.79 355 THR A CA 1
ATOM 550 C C . THR A 1 73 ? -0.040 -19.280 3.998 1.00 24.34 355 THR A C 1
ATOM 551 O O . THR A 1 73 ? 0.144 -18.357 4.793 1.00 25.53 355 THR A O 1
ATOM 555 N N . VAL A 1 74 ? 0.096 -20.563 4.319 1.00 22.83 356 VAL A N 1
ATOM 556 C CA . VAL A 1 74 ? 0.501 -21.001 5.650 1.00 22.85 356 VAL A CA 1
ATOM 557 C C . VAL A 1 74 ? 1.926 -21.538 5.586 1.00 23.82 356 VAL A C 1
ATOM 558 O O . VAL A 1 74 ? 2.215 -22.472 4.834 1.00 25.62 356 VAL A O 1
ATOM 562 N N . SER A 1 75 ? 2.817 -20.939 6.365 1.00 21.43 357 SER A N 1
ATOM 563 C CA . SER A 1 75 ? 4.206 -21.372 6.398 1.00 23.71 357 SER A CA 1
ATOM 564 C C . SER A 1 75 ? 4.558 -21.676 7.844 1.00 21.92 357 SER A C 1
ATOM 565 O O . SER A 1 75 ? 4.119 -20.975 8.755 1.00 22.30 357 SER A O 1
ATOM 568 N N . THR A 1 76 ? 5.343 -22.726 8.056 1.00 23.01 358 THR A N 1
ATOM 569 C CA . THR A 1 76 ? 5.743 -23.109 9.405 1.00 22.06 358 THR A CA 1
ATOM 570 C C . THR A 1 76 ? 7.248 -22.926 9.615 1.00 21.63 358 THR A C 1
ATOM 571 O O . THR A 1 76 ? 8.032 -22.936 8.664 1.00 23.22 358 THR A O 1
ATOM 575 N N . GLY A 1 77 ? 7.635 -22.766 10.873 1.00 22.55 359 GLY A N 1
ATOM 576 C CA . GLY A 1 77 ? 9.032 -22.588 11.211 1.00 24.37 359 GLY A CA 1
ATOM 577 C C . GLY A 1 77 ? 9.225 -22.703 12.706 1.00 26.08 359 GLY A C 1
ATOM 578 O O . GLY A 1 77 ? 8.315 -23.116 13.426 1.00 25.50 359 GLY A O 1
ATOM 579 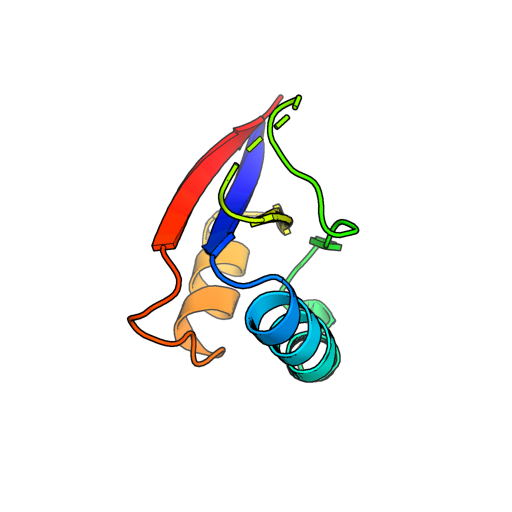N N . PHE A 1 78 ? 10.412 -22.337 13.177 1.00 26.69 360 PHE A N 1
ATOM 580 C CA . PHE A 1 78 ? 10.729 -22.398 14.598 1.00 29.50 360 PHE A CA 1
ATOM 581 C C . PHE A 1 78 ? 11.619 -21.233 15.003 1.00 30.74 360 PHE A C 1
ATOM 582 O O . PHE A 1 78 ? 12.402 -20.733 14.194 1.00 29.30 360 PHE A O 1
ATOM 590 N N . MET A 1 79 ? 11.487 -20.807 16.254 1.00 32.26 361 MET A N 1
ATOM 591 C CA . MET A 1 79 ? 12.305 -19.730 16.801 1.00 36.93 361 MET A CA 1
ATOM 592 C C . MET A 1 79 ? 13.072 -20.306 17.986 1.00 39.92 361 MET A C 1
ATOM 593 O O . MET A 1 79 ? 12.889 -21.474 18.339 1.00 40.11 361 MET A O 1
ATOM 598 N N . SER A 1 80 ? 13.922 -19.488 18.600 1.00 43.56 362 SER A N 1
ATOM 599 C CA . SER A 1 80 ? 14.717 -19.929 19.741 1.00 46.11 362 SER A CA 1
ATOM 600 C C . SER A 1 80 ? 14.288 -19.252 21.042 1.00 46.55 362 SER A C 1
#

CATH classification: 3.30.70.330

Nearest PDB structures (foldseek):
  2q79-assembly1_A-2  TM=1.014E+00  e=1.051E-14  Human papillomavirus 16
  1jj4-assembly1_A  TM=9.591E-01  e=5.167E-10  human papillomavirus 18
  1f9f-assembly1_B  TM=9.678E-01  e=2.572E-09  human papillomavirus 18
  1f9f-assembly1_A  TM=8.978E-01  e=3.437E-08  human papillomavirus 18
  1jjh-assembly2_B-3  TM=9.419E-01  e=1.711E-07  Deltapapillomavirus 4